Protein AF-A0AAU2XS52-F1 (afdb_monomer_lite)

Foldseek 3Di:
DDPQPQDWDAAPQPGDTDTARPPDPDGDNHNDPVSVVVVVVVVVVVVVVVVD

Radius of gyration: 14.99 Å; chains: 1; bounding box: 20×18×57 Å

pLDDT: mean 79.36, std 12.14, range [43.19, 91.56]

Structure (mmCIF, N/CA/C/O backbone):
data_AF-A0AAU2XS52-F1
#
_entry.id   AF-A0AAU2XS52-F1
#
loop_
_atom_site.group_PDB
_atom_site.id
_atom_site.type_symbol
_atom_site.label_atom_id
_atom_site.label_alt_id
_atom_site.label_comp_id
_atom_site.label_asym_id
_atom_site.label_entity_id
_atom_site.label_seq_id
_atom_site.pdbx_PDB_ins_code
_atom_site.Cartn_x
_atom_site.Cartn_y
_atom_site.Cartn_z
_atom_site.occupancy
_atom_site.B_iso_or_equiv
_atom_site.auth_seq_id
_atom_site.auth_comp_id
_atom_site.auth_asym_id
_atom_site.auth_atom_id
_atom_site.pdbx_PDB_model_num
ATOM 1 N N . MET A 1 1 ? -10.858 -0.271 29.374 1.00 43.19 1 MET A N 1
ATOM 2 C CA . MET A 1 1 ? -9.772 -0.492 28.392 1.00 43.19 1 MET A CA 1
ATOM 3 C C . MET A 1 1 ? -10.388 -1.049 27.114 1.00 43.19 1 MET A C 1
ATOM 5 O O . MET A 1 1 ? -10.607 -2.249 27.026 1.00 43.19 1 MET A O 1
ATOM 9 N N . GLY A 1 2 ? -10.772 -0.187 26.168 1.00 50.44 2 GLY A N 1
ATOM 10 C CA . GLY A 1 2 ? -11.307 -0.645 24.882 1.00 50.44 2 GLY A CA 1
ATOM 11 C C . GLY A 1 2 ? -10.171 -1.206 24.032 1.00 50.44 2 GLY A C 1
ATOM 12 O O . GLY A 1 2 ? -9.222 -0.483 23.743 1.00 50.44 2 GLY A O 1
ATOM 13 N N . LYS A 1 3 ? -10.231 -2.492 23.671 1.00 54.19 3 LYS A N 1
ATOM 14 C CA . LYS A 1 3 ? -9.350 -3.073 22.652 1.00 54.19 3 LYS A CA 1
ATOM 15 C C . LYS A 1 3 ? -9.688 -2.380 21.331 1.00 54.19 3 LYS A C 1
ATOM 17 O O . LYS A 1 3 ? -10.699 -2.716 20.730 1.00 54.19 3 LYS A O 1
ATOM 22 N N . SER A 1 4 ? -8.899 -1.384 20.927 1.00 59.69 4 SER A N 1
ATOM 23 C CA . SER A 1 4 ? -9.019 -0.781 19.598 1.00 59.69 4 SER A CA 1
ATOM 24 C C . SER A 1 4 ? -8.871 -1.899 18.572 1.00 59.69 4 SER A C 1
ATOM 26 O O . SER A 1 4 ? -7.833 -2.564 18.518 1.00 59.69 4 SER A O 1
ATOM 28 N N . GLU A 1 5 ? -9.931 -2.164 17.822 1.00 66.25 5 GLU A N 1
ATOM 29 C CA . GLU A 1 5 ? -9.955 -3.237 16.844 1.00 66.25 5 GLU A CA 1
ATOM 30 C C . GLU A 1 5 ? -9.062 -2.796 15.682 1.00 66.25 5 GLU A C 1
ATOM 32 O O . GLU A 1 5 ? -9.415 -1.923 14.887 1.00 66.25 5 GLU A O 1
ATOM 37 N N . VAL A 1 6 ? -7.840 -3.331 15.616 1.00 72.00 6 VAL A N 1
ATOM 38 C CA . VAL A 1 6 ? -6.897 -2.978 14.553 1.00 72.00 6 VAL A CA 1
ATOM 39 C C . VAL A 1 6 ? -7.397 -3.594 13.253 1.00 72.00 6 VAL A C 1
ATOM 41 O O . VAL A 1 6 ? -7.099 -4.741 12.925 1.00 72.00 6 VAL A O 1
ATOM 44 N N . LYS A 1 7 ? -8.164 -2.818 12.490 1.00 82.62 7 LYS A N 1
ATOM 45 C CA . LYS A 1 7 ? -8.665 -3.246 11.184 1.00 82.62 7 LYS A CA 1
ATOM 46 C C . LYS A 1 7 ? -7.485 -3.437 10.243 1.00 82.62 7 LYS A C 1
ATOM 48 O O . LYS A 1 7 ? -6.639 -2.559 10.103 1.00 82.62 7 LYS A O 1
ATOM 53 N N . THR A 1 8 ? -7.412 -4.565 9.555 1.00 89.19 8 THR A N 1
ATOM 54 C CA . THR A 1 8 ? -6.407 -4.784 8.508 1.00 89.19 8 THR A CA 1
ATOM 55 C C . THR A 1 8 ? -7.019 -4.547 7.136 1.00 89.19 8 THR A C 1
ATOM 57 O O . THR A 1 8 ? -8.149 -4.952 6.879 1.00 89.19 8 THR A O 1
ATOM 60 N N . ARG A 1 9 ? -6.279 -3.903 6.229 1.00 87.62 9 ARG A N 1
ATOM 61 C CA . ARG A 1 9 ? -6.649 -3.813 4.804 1.00 87.62 9 ARG A CA 1
ATOM 62 C C . ARG A 1 9 ? -5.511 -4.327 3.928 1.00 87.62 9 ARG A C 1
ATOM 64 O O . ARG A 1 9 ? -4.358 -4.113 4.300 1.00 87.62 9 ARG A O 1
ATOM 71 N N . PRO A 1 10 ? -5.796 -4.961 2.782 1.00 91.56 10 PRO A N 1
ATOM 72 C CA . PRO A 1 10 ? -4.752 -5.389 1.860 1.00 91.56 10 PRO A CA 1
ATOM 73 C C . PRO A 1 10 ? -4.003 -4.181 1.280 1.00 91.56 10 PRO A C 1
ATOM 75 O O . PRO A 1 10 ? -4.583 -3.119 1.046 1.00 91.56 10 PRO A O 1
ATOM 78 N N . CYS A 1 11 ? -2.698 -4.339 1.069 1.00 91.12 11 CYS A N 1
ATOM 79 C CA . CYS A 1 11 ? -1.861 -3.377 0.364 1.00 91.12 11 CYS A CA 1
ATOM 80 C C . CYS A 1 11 ? -2.272 -3.327 -1.109 1.00 91.12 11 CYS A C 1
ATOM 82 O O . CYS A 1 11 ? -2.230 -4.357 -1.772 1.00 91.12 11 CYS A O 1
ATOM 84 N N . GLU A 1 12 ? -2.539 -2.138 -1.645 1.00 88.38 12 GLU A N 1
ATOM 85 C CA . GLU A 1 12 ? -2.980 -1.979 -3.044 1.00 88.38 12 GLU A CA 1
ATOM 86 C C . GLU A 1 12 ? -1.942 -2.497 -4.059 1.00 88.38 12 GLU A C 1
ATOM 88 O O . GLU A 1 12 ? -2.309 -3.007 -5.104 1.00 88.38 12 GLU A O 1
ATOM 93 N N . TRP A 1 13 ? -0.647 -2.443 -3.721 1.00 86.94 13 TRP A N 1
ATOM 94 C CA . TRP A 1 13 ? 0.428 -2.915 -4.605 1.00 86.94 13 TRP A CA 1
ATOM 95 C C . TRP A 1 13 ? 0.750 -4.420 -4.526 1.00 86.94 13 TRP A C 1
ATOM 97 O O . TRP A 1 13 ? 1.060 -5.040 -5.532 1.00 86.94 13 TRP A O 1
ATOM 107 N N . CYS A 1 14 ? 0.770 -5.013 -3.326 1.00 89.81 14 CYS A N 1
ATOM 108 C CA . CYS A 1 14 ? 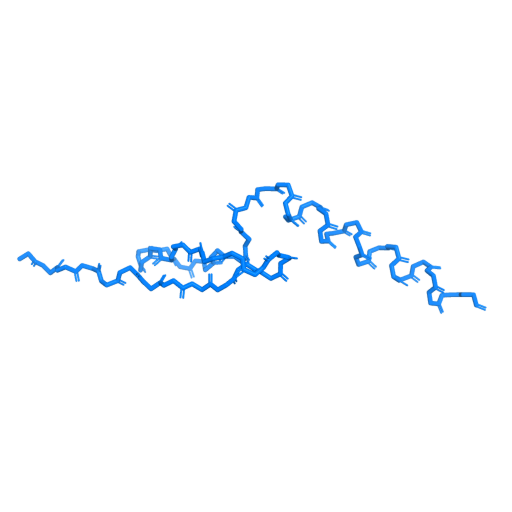1.267 -6.386 -3.123 1.00 89.81 14 CYS A CA 1
ATOM 109 C C . CYS A 1 14 ? 0.285 -7.319 -2.405 1.00 89.81 14 CYS A C 1
ATOM 111 O O . CYS A 1 14 ? 0.657 -8.433 -2.049 1.00 89.81 14 CYS A O 1
ATOM 113 N N . GLY A 1 15 ? -0.914 -6.841 -2.068 1.00 88.31 15 GLY A N 1
ATOM 114 C CA . GLY A 1 15 ? -1.946 -7.610 -1.371 1.0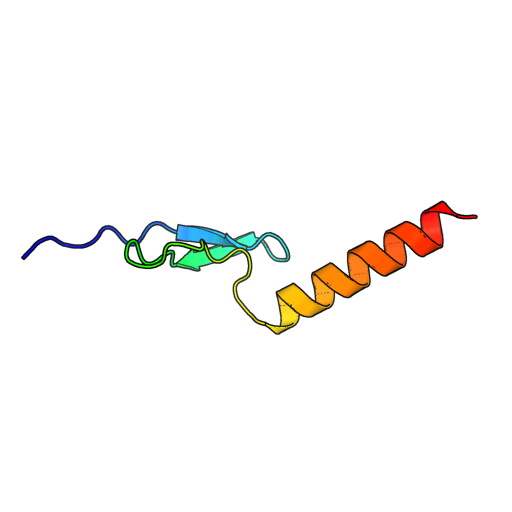0 88.31 15 GLY A CA 1
ATOM 115 C C . GLY A 1 15 ? -1.694 -7.891 0.116 1.00 88.31 15 GLY A C 1
ATOM 116 O O . GLY A 1 15 ? -2.623 -8.283 0.815 1.00 88.31 15 GLY A O 1
ATOM 117 N N . LYS A 1 16 ? -0.484 -7.655 0.651 1.00 90.94 16 LYS A N 1
ATOM 118 C CA . LYS A 1 16 ? -0.169 -7.952 2.065 1.00 90.94 16 LYS A CA 1
ATOM 119 C C . LYS A 1 16 ? -1.090 -7.203 3.041 1.00 90.94 16 LYS A C 1
ATOM 121 O O . LYS A 1 16 ? -1.330 -6.014 2.824 1.00 90.94 16 LYS A O 1
ATOM 126 N N . PRO A 1 17 ? -1.543 -7.831 4.141 1.00 89.50 17 PRO A N 1
ATOM 127 C CA . PRO A 1 17 ? -2.384 -7.169 5.131 1.00 89.50 17 PRO A CA 1
ATOM 128 C C . PRO A 1 17 ? -1.617 -6.046 5.838 1.00 89.50 17 PRO A C 1
ATOM 130 O O . PRO A 1 17 ? -0.511 -6.227 6.346 1.00 89.50 17 PRO A O 1
ATOM 133 N N . VAL A 1 18 ? -2.219 -4.860 5.867 1.00 89.44 18 VAL A N 1
ATOM 134 C CA . VAL A 1 18 ? -1.677 -3.648 6.481 1.00 89.44 18 VAL A CA 1
ATOM 135 C C . VAL A 1 18 ? -2.583 -3.223 7.624 1.00 89.44 18 VAL A C 1
ATOM 137 O O . VAL A 1 18 ? -3.774 -2.975 7.427 1.00 89.44 18 VAL A O 1
ATOM 140 N N . GLN A 1 19 ? -1.996 -3.097 8.812 1.00 89.06 19 GLN A N 1
ATOM 141 C CA . GLN A 1 19 ? -2.686 -2.616 10.005 1.00 89.06 19 GLN A CA 1
ATOM 142 C C . GLN A 1 19 ? -3.159 -1.164 9.822 1.00 89.06 19 GLN A C 1
ATOM 144 O O . GLN A 1 19 ? -2.378 -0.284 9.436 1.00 89.06 19 GLN A O 1
ATOM 149 N N . GLN A 1 20 ? -4.439 -0.924 10.105 1.00 87.88 20 GLN A N 1
ATOM 150 C CA . GLN A 1 20 ? -5.082 0.386 10.131 1.00 87.88 20 GLN A CA 1
ATOM 151 C C . GLN A 1 20 ? -5.331 0.772 11.588 1.00 87.88 20 GLN A C 1
ATOM 153 O O . GLN A 1 20 ? -6.289 0.291 12.191 1.00 87.88 20 GLN A O 1
ATOM 158 N N . PRO A 1 21 ? -4.487 1.630 12.177 1.00 82.56 21 PRO A N 1
ATOM 159 C CA . PRO A 1 21 ? -4.802 2.187 13.481 1.00 82.56 21 PRO A CA 1
ATOM 160 C C . PRO A 1 21 ? -6.061 3.054 13.362 1.00 82.56 21 PRO A C 1
ATOM 162 O O . PRO A 1 21 ? -6.098 3.961 12.528 1.00 82.56 21 PRO A O 1
ATOM 165 N N . GLU A 1 22 ? -7.075 2.792 14.190 1.00 80.06 22 GLU A N 1
ATOM 166 C CA . GLU A 1 22 ? -8.334 3.558 14.189 1.00 80.06 22 GLU A CA 1
ATOM 167 C C . GLU A 1 22 ? -8.110 5.047 14.484 1.0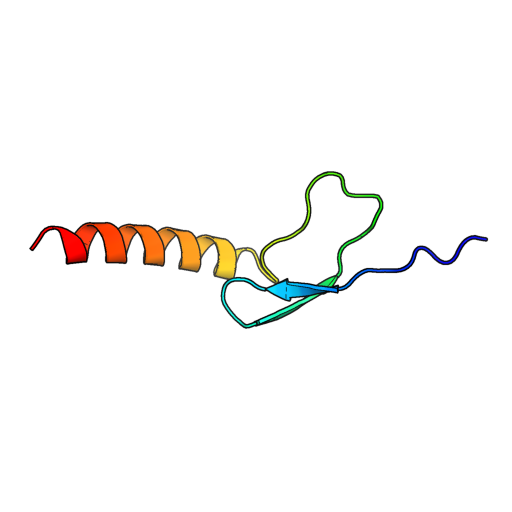0 80.06 22 GLU A C 1
ATOM 169 O O . GLU A 1 22 ? -8.795 5.902 13.933 1.00 80.06 22 GLU A O 1
ATOM 174 N N . SER A 1 23 ? -7.081 5.368 15.275 1.00 80.12 23 SER A N 1
ATOM 175 C CA . SER A 1 23 ? -6.684 6.741 15.605 1.00 80.12 23 SER A CA 1
ATOM 176 C C . SER A 1 23 ? -6.162 7.548 14.412 1.00 80.12 23 SER A C 1
ATOM 178 O O . SER A 1 23 ? -5.990 8.763 14.509 1.00 80.12 23 SER A O 1
ATOM 180 N N . ARG A 1 24 ? -5.877 6.906 13.273 1.00 78.88 24 ARG A N 1
ATOM 181 C CA . ARG A 1 24 ? -5.345 7.589 12.097 1.00 78.88 24 ARG A CA 1
ATOM 182 C C . ARG A 1 24 ? -6.472 7.957 11.136 1.00 78.88 24 ARG A C 1
ATOM 184 O O . ARG A 1 24 ? -6.969 7.107 10.404 1.00 78.88 24 ARG A O 1
ATOM 191 N N . TRP A 1 25 ? -6.744 9.258 11.025 1.00 79.56 25 TRP A N 1
ATOM 192 C CA . TRP A 1 25 ? -7.667 9.827 10.030 1.00 79.56 25 TRP A CA 1
ATOM 193 C C . TRP A 1 25 ? -7.395 9.325 8.596 1.00 79.56 25 TRP A C 1
ATOM 195 O O . TRP A 1 25 ? -8.311 8.942 7.869 1.00 79.56 25 TRP A O 1
ATOM 205 N N . ARG A 1 26 ? -6.119 9.258 8.185 1.00 83.62 26 ARG A N 1
ATOM 206 C CA . ARG A 1 26 ? -5.731 8.782 6.848 1.00 83.62 26 ARG A CA 1
ATOM 207 C C . ARG A 1 26 ? -5.355 7.300 6.837 1.00 83.62 26 ARG A C 1
ATOM 209 O O . ARG A 1 26 ? -4.250 6.925 7.234 1.00 83.62 26 ARG A O 1
ATOM 216 N N . LYS A 1 27 ? -6.225 6.467 6.262 1.00 83.56 27 LYS A N 1
ATOM 217 C CA . LYS A 1 27 ? -5.983 5.026 6.069 1.00 83.56 27 LYS A CA 1
ATOM 218 C C . LYS A 1 27 ? -4.709 4.765 5.248 1.00 83.56 27 LYS A C 1
ATOM 220 O O . LYS A 1 27 ? -4.439 5.420 4.237 1.00 83.56 27 LYS A O 1
ATOM 225 N N . ARG A 1 28 ? -3.915 3.786 5.677 1.00 86.06 28 ARG A N 1
ATOM 226 C CA . ARG A 1 28 ? -2.660 3.372 5.040 1.00 86.06 28 ARG A CA 1
ATOM 227 C C . ARG A 1 28 ? -2.958 2.464 3.844 1.00 86.06 28 ARG A C 1
ATOM 229 O O . ARG A 1 28 ? -3.437 1.357 4.024 1.00 86.06 28 ARG A O 1
ATOM 236 N N . ARG A 1 29 ? 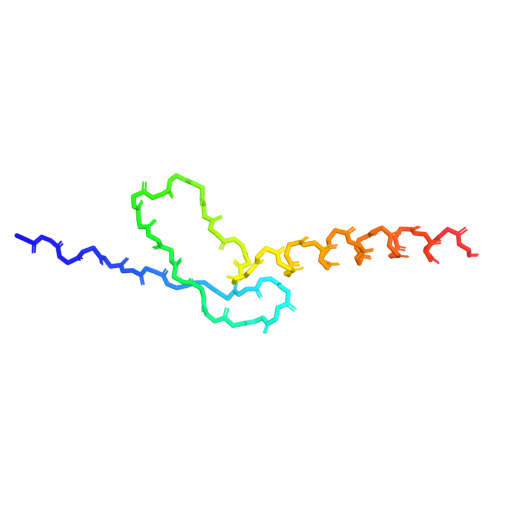-2.661 2.921 2.629 1.00 87.88 29 ARG A N 1
ATOM 237 C CA . ARG A 1 29 ? -2.901 2.146 1.393 1.00 87.88 29 ARG A CA 1
ATOM 238 C C . ARG A 1 29 ? -1.824 1.102 1.079 1.00 87.88 29 ARG A C 1
ATOM 240 O O . ARG A 1 29 ? -2.098 0.091 0.448 1.00 87.88 29 ARG A O 1
ATOM 247 N N . TYR A 1 30 ? -0.600 1.333 1.559 1.00 91.06 30 TYR A N 1
ATOM 248 C CA . TYR A 1 30 ? 0.559 0.500 1.238 1.00 91.06 30 TYR A CA 1
ATOM 249 C C . TYR A 1 30 ? 1.283 0.014 2.488 1.00 91.06 30 TYR A C 1
ATOM 251 O O . TYR A 1 30 ? 1.430 0.760 3.466 1.00 91.06 30 TYR A O 1
ATOM 259 N N . CYS A 1 31 ? 1.813 -1.209 2.433 1.00 88.81 31 CYS A N 1
ATOM 260 C CA . CYS A 1 31 ? 2.600 -1.766 3.531 1.00 88.81 31 CYS A CA 1
ATOM 261 C C . CYS A 1 31 ? 3.900 -0.973 3.755 1.00 88.81 31 CYS A C 1
ATOM 263 O O . CYS A 1 31 ? 4.273 -0.739 4.901 1.00 88.81 31 CYS A O 1
ATOM 265 N N . SER A 1 32 ? 4.510 -0.433 2.693 1.00 88.12 32 SER A N 1
ATOM 266 C CA . SER A 1 32 ? 5.798 0.276 2.747 1.00 88.12 32 SER A CA 1
ATOM 267 C C . SER A 1 32 ? 5.821 1.527 1.865 1.00 88.12 32 SER A C 1
ATOM 269 O O . SER A 1 32 ? 5.038 1.659 0.921 1.00 88.12 32 SER A O 1
ATOM 271 N N . LYS A 1 33 ? 6.749 2.453 2.157 1.00 87.31 33 LYS A N 1
ATOM 272 C CA . LYS A 1 33 ? 7.004 3.636 1.309 1.00 8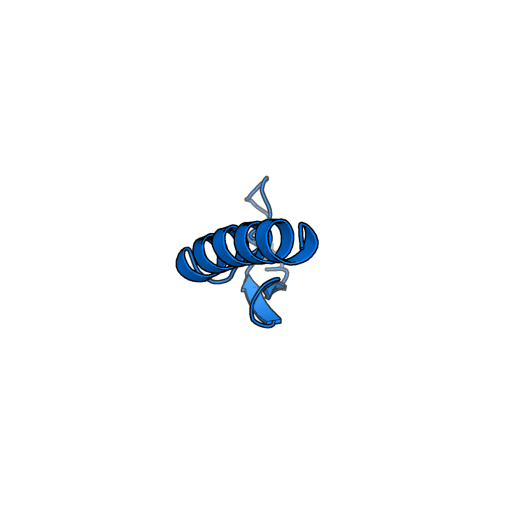7.31 33 LYS A CA 1
ATOM 273 C C . LYS A 1 33 ? 7.448 3.236 -0.102 1.00 87.31 33 LYS A C 1
ATOM 275 O O . LYS A 1 33 ? 7.073 3.897 -1.062 1.00 87.31 33 LYS A O 1
ATOM 280 N N . GLU A 1 34 ? 8.183 2.135 -0.230 1.00 89.44 34 GLU A N 1
ATOM 281 C CA . GLU A 1 34 ? 8.616 1.600 -1.524 1.00 89.44 34 GLU A CA 1
ATOM 282 C C . GLU A 1 34 ? 7.440 1.244 -2.427 1.00 89.44 34 GLU A C 1
ATOM 284 O O . GLU A 1 34 ? 7.429 1.634 -3.585 1.00 89.44 34 GLU A O 1
ATOM 289 N N . HIS A 1 35 ? 6.408 0.583 -1.896 1.00 89.62 35 HIS A N 1
ATOM 290 C CA . HIS A 1 35 ? 5.215 0.238 -2.675 1.00 89.62 35 HIS A CA 1
ATOM 291 C C . HIS A 1 35 ? 4.436 1.477 -3.110 1.00 89.62 35 HIS A C 1
ATOM 293 O O . HIS A 1 35 ? 3.948 1.523 -4.231 1.00 89.62 35 HIS A O 1
ATOM 299 N N . ARG A 1 36 ? 4.411 2.529 -2.281 1.00 86.50 36 ARG A N 1
ATOM 300 C CA . ARG A 1 36 ? 3.876 3.831 -2.703 1.00 86.50 36 ARG A CA 1
ATOM 301 C C . ARG A 1 36 ? 4.668 4.411 -3.884 1.00 86.50 36 ARG A C 1
ATOM 303 O O . ARG A 1 36 ? 4.069 4.964 -4.799 1.00 86.50 36 ARG A O 1
ATOM 310 N N . ARG A 1 37 ? 6.003 4.310 -3.863 1.00 87.25 37 ARG A N 1
ATOM 311 C CA . ARG A 1 37 ? 6.862 4.813 -4.949 1.00 87.25 37 ARG A CA 1
ATOM 312 C C . ARG A 1 37 ? 6.710 3.976 -6.219 1.00 87.25 37 ARG A C 1
ATOM 314 O O . ARG A 1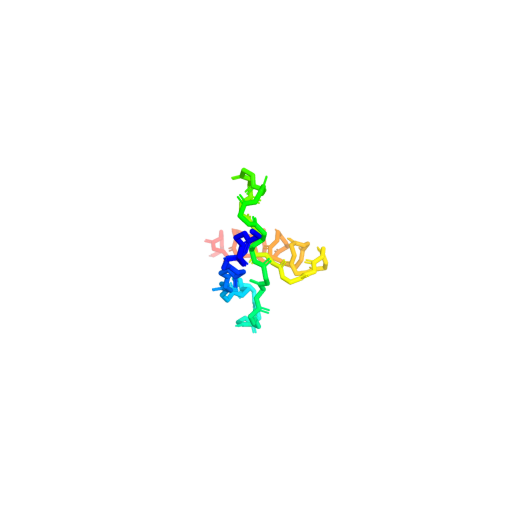 37 ? 6.568 4.557 -7.285 1.00 87.25 37 ARG A O 1
ATOM 321 N N . LYS A 1 38 ? 6.689 2.646 -6.095 1.00 86.00 38 LYS A N 1
ATOM 322 C CA . LYS A 1 38 ? 6.474 1.717 -7.212 1.00 86.00 38 LYS A CA 1
ATOM 323 C C . LYS A 1 38 ? 5.125 1.946 -7.877 1.00 86.00 38 LYS A C 1
ATOM 325 O O . LYS A 1 38 ? 5.101 2.072 -9.087 1.00 86.00 38 LYS A O 1
ATOM 330 N N . ASN A 1 39 ? 4.054 2.126 -7.101 1.00 84.69 39 ASN A N 1
ATOM 331 C CA . ASN A 1 39 ? 2.749 2.475 -7.660 1.00 84.69 39 ASN A CA 1
ATOM 332 C C . ASN A 1 39 ? 2.811 3.782 -8.454 1.00 84.69 39 ASN A C 1
ATOM 334 O O . ASN A 1 39 ? 2.301 3.838 -9.556 1.00 84.69 39 ASN A O 1
ATOM 338 N N . ARG A 1 40 ? 3.468 4.829 -7.936 1.00 81.94 40 ARG A N 1
ATOM 339 C CA . ARG A 1 40 ? 3.594 6.104 -8.662 1.00 81.94 40 ARG A CA 1
ATOM 340 C C . ARG A 1 40 ? 4.345 5.956 -9.990 1.00 81.94 40 ARG A C 1
ATOM 342 O O . ARG A 1 40 ? 4.010 6.642 -10.944 1.00 81.94 40 ARG A O 1
ATOM 349 N N . ILE A 1 41 ? 5.362 5.096 -10.031 1.00 82.56 41 ILE A N 1
ATOM 350 C CA . ILE A 1 41 ? 6.103 4.798 -11.262 1.00 82.56 41 ILE A CA 1
ATOM 351 C C . ILE A 1 41 ? 5.241 3.958 -12.202 1.00 82.56 41 ILE A C 1
ATOM 353 O O . ILE A 1 41 ? 5.213 4.246 -13.384 1.00 82.56 41 ILE A O 1
ATOM 357 N N . ALA A 1 42 ? 4.523 2.959 -11.688 1.00 79.94 42 ALA A N 1
ATOM 358 C CA . ALA A 1 42 ? 3.652 2.112 -12.490 1.00 79.94 42 ALA A CA 1
ATOM 359 C C . ALA A 1 42 ? 2.555 2.923 -13.185 1.00 79.94 42 ALA A C 1
ATOM 361 O O . ALA A 1 42 ? 2.407 2.777 -14.386 1.00 79.94 42 ALA A O 1
ATOM 362 N N . GLU A 1 43 ? 1.867 3.824 -12.475 1.00 75.06 43 GLU A N 1
ATOM 363 C CA . GLU A 1 43 ? 0.883 4.726 -13.097 1.00 75.06 43 GLU A CA 1
ATOM 364 C C . GLU A 1 43 ? 1.520 5.575 -14.208 1.00 75.06 43 GLU A C 1
ATOM 366 O O . GLU A 1 43 ? 0.961 5.690 -15.288 1.00 75.06 43 GLU A O 1
ATOM 371 N N . ALA A 1 44 ? 2.722 6.114 -13.974 1.00 77.94 44 ALA A N 1
ATOM 372 C CA . ALA A 1 44 ? 3.426 6.915 -14.976 1.00 77.94 44 ALA A CA 1
ATOM 373 C C . ALA A 1 44 ? 3.893 6.088 -16.187 1.00 77.94 44 ALA A C 1
ATOM 375 O O . ALA A 1 44 ? 3.914 6.589 -17.305 1.00 77.94 44 ALA A O 1
ATOM 376 N N . VAL A 1 45 ? 4.280 4.827 -15.974 1.00 76.06 45 VAL A N 1
ATOM 377 C CA . VAL A 1 45 ? 4.654 3.902 -17.052 1.00 76.06 45 VAL A CA 1
ATOM 378 C C . VAL A 1 45 ? 3.423 3.492 -17.853 1.00 76.06 45 VAL A C 1
ATOM 380 O O . VAL A 1 45 ? 3.504 3.464 -19.073 1.00 76.06 45 VAL A O 1
ATOM 383 N N . TRP A 1 46 ? 2.294 3.211 -17.199 1.00 67.38 46 TRP A N 1
ATOM 384 C CA . TRP A 1 46 ? 1.036 2.921 -17.887 1.00 67.38 46 TRP A CA 1
ATOM 385 C C . TRP A 1 46 ? 0.573 4.109 -18.730 1.00 67.38 46 TRP A C 1
ATOM 387 O O . TRP A 1 46 ? 0.305 3.918 -19.907 1.00 67.38 46 TRP A O 1
ATOM 397 N N . GLU A 1 47 ? 0.578 5.328 -18.181 1.00 69.88 47 GLU A N 1
ATOM 398 C CA . GLU A 1 47 ? 0.247 6.547 -18.937 1.00 69.88 47 GLU A CA 1
ATOM 399 C C . GLU A 1 47 ? 1.178 6.741 -20.143 1.00 69.88 47 GLU A C 1
ATOM 401 O O . GLU A 1 47 ? 0.727 7.089 -21.225 1.00 69.88 47 GLU A O 1
ATOM 406 N N . PHE A 1 48 ? 2.473 6.460 -19.988 1.00 68.06 48 PHE A N 1
ATOM 407 C CA . PHE A 1 48 ? 3.433 6.566 -21.085 1.00 68.06 48 PHE A CA 1
ATOM 408 C C . PHE A 1 48 ? 3.252 5.484 -22.165 1.00 68.06 48 PHE A C 1
ATOM 410 O O . PHE A 1 48 ? 3.481 5.757 -23.339 1.00 68.06 48 PHE A O 1
ATOM 417 N N . LEU A 1 49 ? 2.863 4.263 -21.786 1.00 64.06 49 LEU A N 1
ATOM 418 C CA . LEU A 1 49 ? 2.657 3.148 -22.719 1.00 64.06 49 LEU A CA 1
ATOM 419 C C . LEU A 1 49 ? 1.300 3.198 -23.438 1.00 64.06 49 LEU A C 1
ATOM 421 O O . LEU A 1 49 ? 1.201 2.643 -24.524 1.00 64.06 49 LEU A O 1
ATOM 425 N N . ASP A 1 50 ? 0.288 3.856 -22.868 1.00 60.75 50 ASP A N 1
ATOM 426 C CA . ASP A 1 50 ? -1.040 4.035 -23.488 1.00 60.75 50 ASP A CA 1
ATOM 427 C C . ASP A 1 50 ? -1.046 5.131 -24.579 1.00 60.75 50 ASP A C 1
ATOM 429 O O . ASP A 1 50 ? -2.000 5.268 -25.336 1.00 60.75 50 ASP A O 1
ATOM 433 N N . ILE A 1 51 ? 0.030 5.925 -24.676 1.00 62.94 51 ILE A N 1
ATOM 434 C CA . ILE A 1 51 ? 0.183 7.037 -25.636 1.00 62.94 51 ILE A CA 1
ATOM 435 C C . ILE A 1 51 ? 0.736 6.576 -27.010 1.00 62.94 51 ILE A C 1
ATOM 437 O O . ILE A 1 51 ? 0.862 7.398 -27.921 1.00 62.94 51 ILE A O 1
ATOM 441 N N . TRP A 1 52 ? 1.049 5.287 -27.195 1.00 51.09 52 TRP A N 1
ATOM 442 C CA . TRP A 1 52 ? 1.557 4.723 -28.460 1.00 51.09 52 TRP A CA 1
ATOM 443 C C . TRP A 1 52 ? 0.525 3.827 -29.148 1.00 51.09 52 TRP A C 1
ATOM 445 O O . TRP A 1 52 ? 0.403 3.935 -30.389 1.00 51.09 52 TRP A O 1
#

Sequence (52 aa):
MGKSEVKTRPCEWCGKPVQQPESRWRKRRYCSKEHRRKNRIAEAVWEFLDIW

Secondary structure (DSSP, 8-state):
------EEEE-TTT--EEEE-TT-SS----SSHHHHHHHHHHHHHHHHHTT-